Protein AF-A0A2S9GPE0-F1 (afdb_monomer)

Foldseek 3Di:
DADPDDRAAEAEAAQQLPDDPVRLVVCLVCLQPPDPRYHYHYHWPDLDCNSHPPSSSVSDDDDDDDDDPPVVVPD

pLDDT: mean 92.06, std 6.0, range [61.47, 96.56]

Secondary structure (DSSP, 8-state):
---SSSS-EEEEES-GGG--HHHHHHHHHHHHSPPTTEEEEE--S--STTTS-HHHHTTSPP---PPPPHHHH--

Sequence (75 aa):
RRPGTGRWQIVVIEDADRLTEGAANALLKVVEEPPPSTVFLLCAPSVDPEDISITLRSRCRHVALVTPPVDAIAR

Mean predicted aligned error: 4.25 Å

Nearest PDB structures (foldseek):
  1a5t-assembly1_A-2  TM=8.696E-01  e=7.289E-04  Escherichia coli K-12
  3glg-assembly2_H  TM=8.811E-01  e=2.025E-03  Escherichia coli K-12
  3glf-assembly2_G  TM=8.788E-01  e=3.262E-03  Escherichia coli K-12
  2gno-assembly1_A  TM=8.599E-01  e=1.460E-02  Thermotoga maritima MSB8
  3glh-assembly3_L  TM=8.209E-01  e=8.467E-03  Escherichia coli K-12

Solvent-accessible surface area (backbone atoms only — not comparable to full-atom values): 4854 Å² total; per-residue (Å²): 109,76,49,94,60,76,84,54,35,77,47,77,38,77,60,46,45,74,48,50,71,69,55,50,58,64,44,42,65,48,62,76,60,49,47,69,56,50,46,81,46,76,33,51,100,56,86,45,70,88,39,32,56,63,75,54,55,75,67,49,87,86,78,87,86,70,84,74,56,70,82,79,66,76,119

Radius of gyration: 15.06 Å; Cα contacts (8 Å, |Δi|>4): 78; chains: 1; bounding box: 33×43×31 Å

Structure (mmCIF, N/CA/C/O backbone):
data_AF-A0A2S9GPE0-F1
#
_entry.id   AF-A0A2S9GPE0-F1
#
loop_
_atom_sit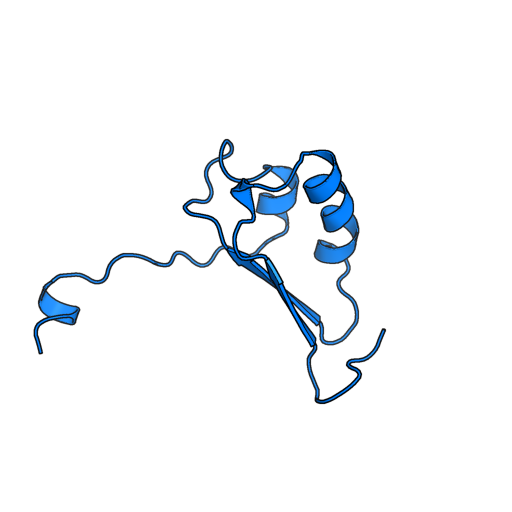e.group_PDB
_atom_site.id
_atom_site.type_symbol
_atom_site.label_atom_id
_atom_site.label_alt_id
_atom_site.label_comp_id
_atom_site.label_asym_id
_atom_site.label_entity_id
_atom_site.label_seq_id
_atom_site.pdbx_PDB_ins_code
_atom_site.Cartn_x
_atom_site.Cartn_y
_atom_site.Cartn_z
_atom_site.occupancy
_atom_site.B_iso_or_equiv
_atom_site.auth_seq_id
_atom_site.auth_comp_id
_atom_site.auth_asym_id
_atom_site.auth_atom_id
_atom_site.pdbx_PDB_model_num
ATOM 1 N N . ARG A 1 1 ? -12.689 7.777 12.966 1.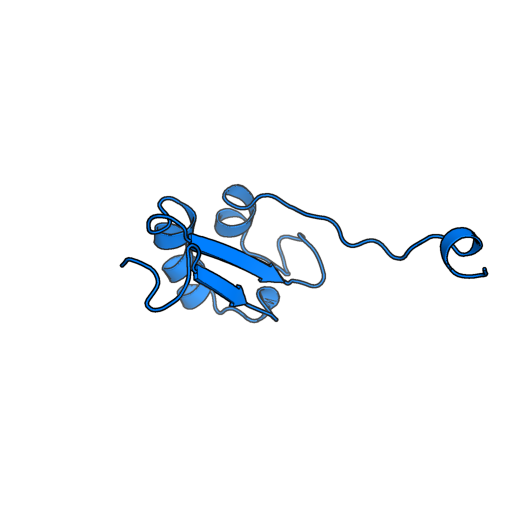00 65.31 1 ARG A N 1
ATOM 2 C CA . ARG A 1 1 ? -14.157 7.691 12.744 1.00 65.31 1 ARG A CA 1
ATOM 3 C C . ARG A 1 1 ? -14.511 6.200 12.749 1.00 65.31 1 ARG A C 1
ATOM 5 O O . ARG A 1 1 ? -13.681 5.444 12.268 1.00 65.31 1 ARG A O 1
ATOM 12 N N . ARG A 1 2 ? -15.621 5.757 13.359 1.00 74.19 2 ARG A N 1
ATOM 13 C CA . ARG A 1 2 ? -16.037 4.338 13.283 1.00 74.19 2 ARG A CA 1
ATOM 14 C C . ARG A 1 2 ? -16.667 4.059 11.907 1.00 74.19 2 ARG A C 1
ATOM 16 O O . ARG A 1 2 ? -17.205 5.013 11.337 1.00 74.19 2 ARG A O 1
ATOM 23 N N . PRO A 1 3 ? -16.610 2.819 11.386 1.00 83.00 3 PRO A N 1
ATOM 24 C CA . PRO A 1 3 ? -17.254 2.474 10.120 1.00 83.00 3 PRO A CA 1
ATOM 25 C C . PRO A 1 3 ? -18.742 2.843 10.145 1.00 83.00 3 PRO A C 1
ATOM 27 O O . PRO A 1 3 ? -19.424 2.582 11.136 1.00 83.00 3 PRO A O 1
ATOM 30 N N . GLY A 1 4 ? -19.240 3.470 9.074 1.00 81.62 4 GLY A N 1
ATOM 31 C CA . GLY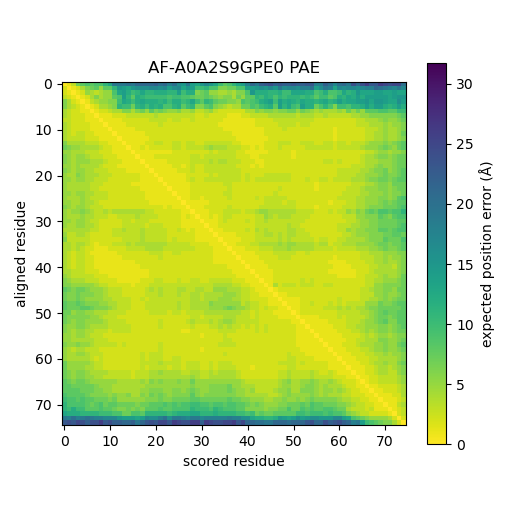 A 1 4 ? -20.661 3.831 8.960 1.00 81.62 4 GLY A CA 1
ATOM 32 C C . GLY A 1 4 ? -21.574 2.606 8.853 1.00 81.62 4 GLY A C 1
ATOM 33 O O . GLY A 1 4 ? -22.709 2.635 9.318 1.00 81.62 4 GLY A O 1
ATOM 34 N N . THR A 1 5 ? -21.047 1.513 8.296 1.00 86.06 5 THR A N 1
ATOM 35 C CA . THR A 1 5 ? -21.690 0.200 8.198 1.00 86.06 5 THR A CA 1
ATOM 36 C C . THR A 1 5 ? -20.648 -0.897 8.407 1.00 86.06 5 THR A C 1
ATOM 38 O O . THR A 1 5 ? -19.522 -0.774 7.926 1.00 86.06 5 THR A O 1
ATOM 41 N N . GLY A 1 6 ? -21.023 -1.992 9.072 1.00 87.94 6 GLY A N 1
ATOM 42 C CA . GLY A 1 6 ? -20.139 -3.143 9.285 1.00 87.94 6 GLY A CA 1
ATOM 43 C C . GLY A 1 6 ? -19.113 -2.957 10.409 1.00 87.94 6 GLY A C 1
ATOM 44 O O . GLY A 1 6 ? -19.146 -1.989 11.166 1.00 87.94 6 GLY A O 1
ATOM 45 N N . ARG A 1 7 ? -18.217 -3.943 10.555 1.00 93.19 7 ARG A N 1
ATOM 46 C CA . ARG A 1 7 ? -17.188 -3.961 11.615 1.00 93.19 7 ARG A CA 1
ATOM 47 C C . ARG A 1 7 ? -15.885 -3.276 11.208 1.00 93.19 7 ARG A C 1
ATOM 49 O O . ARG A 1 7 ? -15.186 -2.783 12.083 1.00 93.19 7 ARG A O 1
ATOM 56 N N . TRP A 1 8 ? -15.576 -3.252 9.913 1.00 95.06 8 TRP A N 1
ATOM 57 C CA . TRP A 1 8 ? -14.319 -2.748 9.362 1.00 95.06 8 TRP A CA 1
ATOM 58 C C . TRP A 1 8 ? -14.581 -1.745 8.243 1.00 95.06 8 TRP A C 1
ATOM 60 O O . TRP A 1 8 ? -15.530 -1.905 7.478 1.00 95.06 8 TRP A O 1
ATOM 70 N N . GLN A 1 9 ? -13.717 -0.739 8.134 1.00 94.62 9 GLN A N 1
ATOM 71 C CA . GLN A 1 9 ? -13.633 0.157 6.987 1.00 94.62 9 GLN A CA 1
ATOM 72 C C . GLN A 1 9 ? -12.376 -0.194 6.189 1.00 94.62 9 GLN A C 1
ATOM 74 O O . GLN A 1 9 ? -11.287 -0.264 6.751 1.00 94.62 9 GLN A O 1
ATOM 79 N N . ILE A 1 10 ? -12.516 -0.399 4.884 1.00 94.69 10 ILE A N 1
ATOM 80 C CA . ILE A 1 10 ? -11.380 -0.656 3.996 1.00 94.69 10 ILE A CA 1
ATOM 81 C C . ILE A 1 10 ? -11.295 0.504 3.010 1.00 94.69 10 ILE A C 1
ATOM 83 O O . ILE A 1 10 ? -12.290 0.847 2.373 1.00 94.69 10 ILE A O 1
ATOM 87 N N . VAL A 1 11 ? -10.124 1.128 2.922 1.00 95.12 11 VAL A N 1
ATOM 88 C CA . VAL A 1 11 ? -9.818 2.182 1.951 1.00 95.12 11 VAL A CA 1
ATOM 89 C C . VAL A 1 11 ? -8.863 1.593 0.925 1.00 95.12 11 VAL A C 1
ATOM 91 O O . VAL A 1 11 ? -7.748 1.215 1.280 1.00 95.12 11 VAL A O 1
ATOM 94 N N . VAL A 1 12 ? -9.313 1.496 -0.324 1.00 96.56 12 VAL A N 1
ATOM 95 C CA . VAL A 1 12 ? -8.519 0.965 -1.437 1.00 96.56 12 VAL A CA 1
ATOM 96 C C . VAL A 1 12 ? -8.005 2.126 -2.279 1.00 96.56 12 VAL A C 1
ATOM 98 O O . VAL A 1 12 ? -8.774 3.009 -2.655 1.00 96.56 12 VAL A O 1
ATOM 101 N N . ILE A 1 13 ? -6.706 2.118 -2.554 1.00 95.81 13 ILE A N 1
ATOM 102 C CA . ILE A 1 13 ? -6.029 3.031 -3.472 1.00 95.81 13 ILE A CA 1
ATOM 103 C C . ILE A 1 13 ? -5.462 2.156 -4.587 1.00 95.81 13 ILE A C 1
ATOM 105 O O . ILE A 1 13 ? -4.503 1.427 -4.354 1.00 95.81 13 ILE A O 1
ATOM 109 N N . GLU A 1 14 ? -6.101 2.179 -5.757 1.00 95.94 14 GLU A N 1
ATOM 110 C CA . GLU A 1 14 ? -5.804 1.247 -6.856 1.00 95.94 14 GLU A CA 1
ATOM 111 C C . GLU A 1 14 ? -4.488 1.559 -7.586 1.00 95.94 14 GLU A C 1
ATOM 113 O O . GLU A 1 14 ? -3.771 0.629 -7.938 1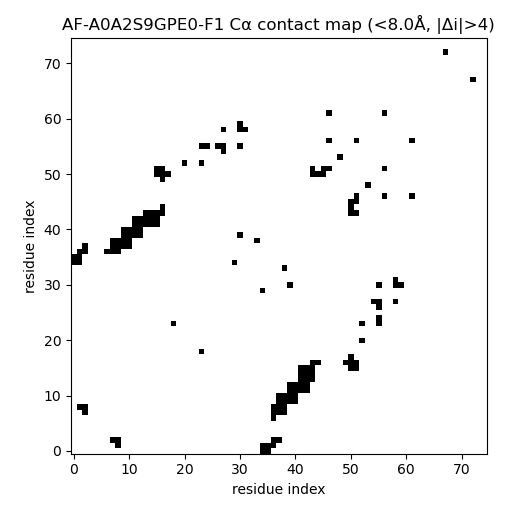.00 95.94 14 GLU A O 1
ATOM 118 N N . ASP A 1 15 ? -4.146 2.843 -7.730 1.00 94.88 15 ASP A N 1
ATOM 119 C CA . ASP A 1 15 ? -2.935 3.313 -8.419 1.00 94.88 15 ASP A CA 1
ATOM 120 C C . ASP A 1 15 ? -2.065 4.156 -7.463 1.00 94.88 15 ASP A C 1
ATOM 122 O O . ASP A 1 15 ? -2.009 5.389 -7.549 1.00 94.88 15 ASP A O 1
ATOM 126 N N . ALA A 1 16 ? -1.436 3.523 -6.472 1.00 95.25 16 ALA A N 1
ATOM 127 C CA . ALA A 1 16 ? -0.623 4.227 -5.476 1.00 95.25 16 ALA A CA 1
ATOM 128 C C . ALA A 1 16 ? 0.659 4.846 -6.068 1.00 95.25 16 ALA A C 1
ATOM 130 O O . ALA A 1 16 ? 1.183 5.804 -5.500 1.00 95.25 16 ALA A O 1
ATOM 131 N N . ASP A 1 17 ? 1.116 4.360 -7.219 1.00 94.94 17 ASP A N 1
ATOM 132 C CA . ASP A 1 17 ? 2.221 4.915 -8.009 1.00 94.94 17 ASP A CA 1
ATOM 133 C C . ASP A 1 17 ? 1.900 6.254 -8.664 1.00 94.94 17 ASP A C 1
ATOM 135 O O . ASP A 1 17 ? 2.781 7.077 -8.909 1.00 94.94 17 ASP A O 1
ATOM 139 N N . ARG A 1 18 ? 0.614 6.542 -8.854 1.00 95.56 18 ARG A N 1
ATOM 140 C CA . ARG A 1 18 ? 0.149 7.806 -9.432 1.00 95.56 18 ARG A CA 1
ATOM 141 C C . ARG A 1 18 ? -0.102 8.882 -8.383 1.00 95.56 18 ARG A C 1
ATOM 143 O O . ARG A 1 18 ? -0.550 9.982 -8.720 1.00 95.56 18 ARG A O 1
ATOM 150 N N . LEU A 1 19 ? 0.161 8.590 -7.109 1.00 94.69 19 LEU A N 1
ATOM 151 C CA . LEU A 1 19 ? 0.076 9.584 -6.049 1.00 94.69 19 LEU A CA 1
ATOM 152 C C . LEU A 1 19 ? 1.120 10.675 -6.282 1.00 94.69 19 LEU A C 1
ATOM 154 O O . LEU A 1 19 ? 2.312 10.419 -6.421 1.00 94.69 19 LEU A O 1
ATOM 158 N N . THR A 1 20 ? 0.672 11.926 -6.243 1.00 94.38 20 THR A N 1
ATOM 159 C CA . THR A 1 20 ? 1.607 13.044 -6.126 1.00 94.38 20 THR A CA 1
ATOM 160 C C . THR A 1 20 ? 2.348 12.957 -4.792 1.00 94.38 20 THR A C 1
ATOM 162 O O . THR A 1 20 ? 1.832 12.404 -3.816 1.00 94.38 20 THR A O 1
ATOM 165 N N . GLU A 1 21 ? 3.527 13.572 -4.704 1.00 91.69 21 GLU A N 1
ATOM 166 C CA . GLU A 1 21 ? 4.299 13.618 -3.456 1.00 91.69 21 GLU A CA 1
ATOM 167 C C . GLU A 1 21 ? 3.464 14.165 -2.281 1.00 91.69 21 GLU A C 1
ATOM 169 O O . GLU A 1 21 ? 3.453 13.600 -1.187 1.00 91.69 21 GLU A O 1
ATOM 174 N N . GLY A 1 22 ? 2.687 15.227 -2.523 1.00 93.75 22 GLY A N 1
ATOM 175 C CA . GLY A 1 22 ? 1.786 15.800 -1.523 1.00 93.75 22 GLY A CA 1
ATOM 176 C C . GLY A 1 22 ? 0.694 14.826 -1.068 1.00 93.75 22 GLY A C 1
ATOM 177 O O . GLY A 1 22 ? 0.402 14.753 0.126 1.00 93.75 22 GLY A O 1
ATOM 178 N N . ALA A 1 23 ? 0.121 14.045 -1.990 1.00 93.88 23 ALA A N 1
ATOM 179 C CA . ALA A 1 23 ? -0.882 13.037 -1.657 1.00 93.88 23 ALA A CA 1
ATOM 180 C C . ALA A 1 23 ? -0.274 11.878 -0.850 1.00 93.88 23 ALA A C 1
ATOM 182 O O . ALA A 1 23 ? -0.835 11.491 0.176 1.00 93.88 23 ALA A O 1
ATOM 183 N N . ALA A 1 24 ? 0.900 11.379 -1.249 1.00 93.75 24 ALA A N 1
ATOM 184 C CA . ALA A 1 24 ? 1.621 10.345 -0.510 1.00 93.75 24 ALA A CA 1
ATOM 185 C C . ALA A 1 24 ? 1.974 10.807 0.916 1.00 93.75 24 ALA A C 1
ATOM 187 O O . ALA A 1 24 ? 1.725 10.086 1.882 1.00 93.75 24 ALA A O 1
ATOM 188 N N . ASN A 1 25 ? 2.469 12.040 1.066 1.00 93.25 25 ASN A N 1
ATOM 189 C CA . ASN A 1 25 ? 2.793 12.621 2.370 1.00 93.25 25 ASN A CA 1
ATOM 190 C C . ASN A 1 25 ? 1.552 12.812 3.255 1.00 93.25 25 ASN A C 1
ATOM 192 O O . ASN A 1 25 ? 1.609 12.554 4.458 1.00 93.25 25 ASN A O 1
ATOM 196 N N . ALA A 1 26 ? 0.415 13.209 2.678 1.00 93.19 26 ALA A N 1
ATOM 197 C CA . ALA A 1 26 ? -0.841 13.337 3.416 1.00 93.19 26 ALA A CA 1
ATOM 198 C C . ALA A 1 26 ? -1.341 11.991 3.973 1.00 93.19 26 ALA A C 1
ATOM 200 O O . ALA A 1 26 ? -1.951 11.955 5.045 1.00 93.19 26 ALA A O 1
ATOM 201 N N . LEU A 1 27 ? -1.058 10.882 3.280 1.00 94.44 27 LEU A N 1
ATOM 202 C CA . LEU A 1 27 ? -1.420 9.537 3.730 1.00 94.44 27 LEU A CA 1
ATOM 203 C C . LEU A 1 27 ? -0.553 9.033 4.887 1.00 94.44 27 LEU A C 1
ATOM 205 O O . LEU A 1 27 ? -1.044 8.227 5.677 1.00 94.44 27 LEU A O 1
ATOM 209 N N . LEU A 1 28 ? 0.688 9.517 5.037 1.00 94.94 28 LEU A N 1
ATOM 210 C CA . LEU A 1 28 ? 1.635 9.016 6.046 1.00 94.94 28 LEU A CA 1
ATOM 211 C C . LEU A 1 28 ? 1.030 8.986 7.447 1.00 94.94 28 LEU A C 1
ATOM 213 O O . LEU A 1 28 ? 1.036 7.942 8.094 1.00 94.94 28 LEU A O 1
ATOM 217 N N . LYS A 1 29 ? 0.435 10.103 7.877 1.00 91.00 29 LYS A N 1
ATOM 218 C CA . LYS A 1 29 ? -0.155 10.216 9.215 1.00 91.00 29 LYS A CA 1
ATOM 219 C C . LYS A 1 29 ? -1.247 9.171 9.455 1.00 91.00 29 LYS A C 1
ATOM 221 O O . LYS A 1 29 ? -1.378 8.645 10.553 1.00 91.00 29 LYS A O 1
ATOM 226 N N . VAL A 1 30 ? -2.053 8.891 8.434 1.00 91.88 30 VAL A N 1
ATOM 227 C CA . VAL A 1 30 ? -3.201 7.987 8.560 1.00 91.88 30 VAL A CA 1
ATOM 228 C C . VAL A 1 30 ? -2.769 6.522 8.476 1.00 91.88 30 VAL A C 1
ATOM 230 O O . VAL A 1 30 ? -3.407 5.672 9.084 1.00 91.88 30 VAL A O 1
ATOM 233 N N . VAL A 1 31 ? -1.684 6.215 7.763 1.00 93.88 31 VAL A N 1
ATOM 234 C CA . VAL A 1 31 ? -1.111 4.861 7.720 1.00 93.88 31 VAL A CA 1
ATOM 235 C C . VAL A 1 31 ? -0.355 4.523 9.012 1.00 93.88 31 VAL A C 1
ATOM 237 O O . VAL A 1 31 ? -0.407 3.375 9.443 1.00 93.88 31 VAL A O 1
ATOM 240 N N . GLU A 1 32 ? 0.309 5.495 9.651 1.00 93.94 32 GLU A N 1
ATOM 241 C CA . GLU A 1 32 ? 0.988 5.295 10.947 1.00 93.94 32 GLU A CA 1
ATOM 242 C C . GLU A 1 32 ? 0.010 5.004 12.089 1.00 93.94 32 GLU A C 1
ATOM 244 O O . GLU A 1 32 ? 0.224 4.087 12.880 1.00 93.94 32 GLU A O 1
ATOM 249 N N . GLU A 1 33 ? -1.072 5.776 12.170 1.00 93.94 33 GLU A N 1
ATOM 250 C CA . GLU A 1 33 ? -2.083 5.657 13.220 1.00 93.94 33 GLU A CA 1
ATOM 251 C C . GLU A 1 33 ? -3.476 5.561 12.582 1.00 93.94 33 GLU A C 1
ATOM 253 O O . GLU A 1 33 ? -4.257 6.524 12.602 1.00 93.94 33 GLU A O 1
ATOM 258 N N . PRO A 1 34 ? -3.812 4.409 11.969 1.00 93.00 34 PRO A N 1
ATOM 259 C CA . PRO A 1 34 ? -5.081 4.259 11.282 1.00 93.00 34 PRO A CA 1
ATOM 260 C C . PRO A 1 34 ? -6.243 4.375 12.270 1.00 93.00 34 PRO A C 1
ATOM 262 O O . PRO A 1 34 ? -6.150 3.924 13.418 1.00 93.00 34 PRO A O 1
ATOM 265 N N . PRO A 1 35 ? -7.390 4.938 11.843 1.00 92.62 35 PRO A N 1
ATOM 266 C CA . PRO A 1 35 ? -8.578 4.939 12.676 1.00 92.62 35 PRO A CA 1
ATOM 267 C C . PRO A 1 35 ? -8.950 3.509 13.105 1.00 92.62 35 PRO A C 1
ATOM 269 O O . PRO A 1 35 ? -8.713 2.556 12.358 1.00 92.62 35 PRO A O 1
ATOM 272 N N . PRO A 1 36 ? -9.593 3.330 14.273 1.00 92.75 36 PRO A N 1
ATOM 273 C CA . PRO A 1 36 ? -9.954 2.005 14.757 1.00 92.75 36 PRO A CA 1
ATOM 274 C C . PRO A 1 36 ? -10.740 1.205 13.718 1.00 92.75 36 PRO A C 1
ATOM 276 O O . PRO A 1 36 ? -11.675 1.723 13.109 1.00 92.75 36 PRO A O 1
ATOM 279 N N . SER A 1 37 ? -10.388 -0.072 13.565 1.00 93.94 37 SER A N 1
ATOM 280 C CA . SER A 1 37 ? -11.017 -0.984 12.598 1.00 93.94 37 SER A CA 1
ATOM 281 C C . SER A 1 37 ? -10.932 -0.508 11.137 1.00 93.94 37 SER A C 1
ATOM 283 O O . SER A 1 37 ? -11.869 -0.710 10.364 1.00 93.94 37 SER A O 1
ATOM 285 N N . THR A 1 38 ? -9.826 0.140 10.756 1.00 94.69 38 THR A N 1
ATOM 286 C CA . THR A 1 38 ? 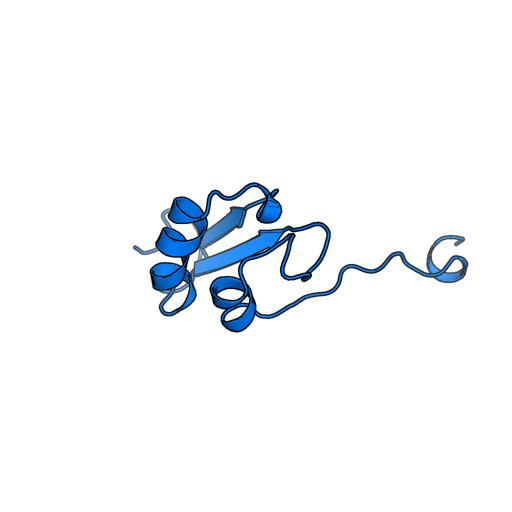-9.580 0.595 9.378 1.00 94.69 38 THR A CA 1
ATOM 287 C C . THR A 1 38 ? -8.374 -0.111 8.772 1.00 94.69 38 THR A C 1
ATOM 289 O O . THR A 1 38 ? -7.343 -0.244 9.425 1.00 94.69 38 THR A O 1
ATOM 292 N N . VAL A 1 39 ? -8.501 -0.536 7.516 1.00 94.75 39 VAL A N 1
ATOM 293 C CA . VAL A 1 39 ? -7.407 -1.085 6.707 1.00 94.75 39 VAL A CA 1
ATOM 294 C C . VAL A 1 39 ? -7.211 -0.201 5.480 1.00 94.75 39 VAL A C 1
ATOM 296 O O . VAL A 1 39 ? -8.177 0.117 4.788 1.00 94.75 39 VAL A O 1
ATOM 299 N N . PHE A 1 40 ? -5.963 0.168 5.206 1.00 96.06 40 PHE A N 1
ATOM 300 C CA . PHE A 1 40 ? -5.561 0.805 3.954 1.00 96.06 40 PHE A CA 1
ATOM 301 C C . PHE A 1 40 ? -4.926 -0.251 3.055 1.00 96.06 40 PHE A C 1
ATOM 303 O O . PHE A 1 40 ? -3.967 -0.907 3.459 1.00 96.06 40 PHE A O 1
ATOM 310 N N . LEU A 1 41 ? -5.473 -0.419 1.854 1.00 96.56 41 LEU A N 1
ATOM 311 C CA . LEU A 1 41 ? -4.933 -1.292 0.822 1.00 96.56 41 LEU A CA 1
ATOM 312 C C . LEU A 1 41 ? -4.423 -0.418 -0.320 1.00 96.56 41 LEU A C 1
ATOM 314 O O . LEU A 1 41 ? -5.207 0.265 -0.974 1.00 96.56 41 LEU A O 1
ATOM 318 N N . LEU A 1 42 ? -3.108 -0.426 -0.517 1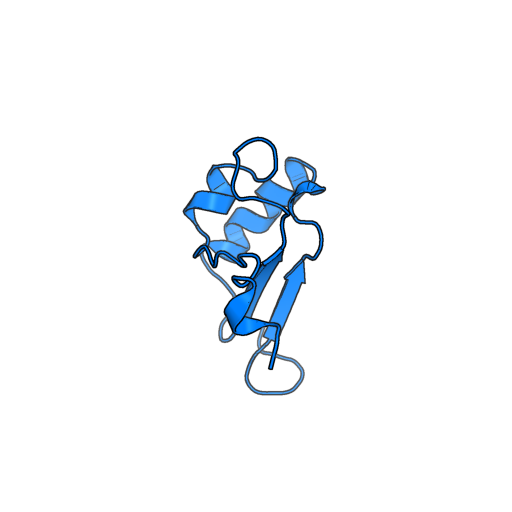.00 95.94 42 LEU A N 1
ATOM 319 C CA . LEU A 1 42 ? -2.436 0.323 -1.568 1.00 95.94 42 LEU A CA 1
ATOM 320 C C . LEU A 1 42 ? -1.978 -0.670 -2.626 1.00 95.94 42 LEU A C 1
ATOM 322 O O . LEU A 1 42 ? -1.243 -1.609 -2.314 1.00 95.94 42 LEU A O 1
ATOM 326 N N . CYS A 1 43 ? -2.421 -0.455 -3.853 1.00 96.00 43 CYS A N 1
ATOM 327 C CA . CYS A 1 43 ? -2.041 -1.239 -5.012 1.00 96.00 43 CYS A CA 1
ATOM 328 C C . CYS A 1 43 ? -1.043 -0.423 -5.836 1.00 96.00 43 CYS A C 1
ATOM 330 O O . CYS A 1 43 ? -1.230 0.770 -6.045 1.00 96.00 43 CYS A O 1
ATOM 332 N N . ALA A 1 44 ? 0.038 -1.066 -6.249 1.00 94.75 44 ALA A N 1
ATOM 333 C CA . ALA A 1 44 ? 1.061 -0.508 -7.120 1.00 94.75 44 ALA A CA 1
ATOM 334 C C . ALA A 1 44 ? 1.630 -1.664 -7.957 1.00 94.75 44 ALA A C 1
ATOM 336 O O . ALA A 1 44 ? 1.588 -2.815 -7.499 1.00 94.75 44 ALA A O 1
ATOM 337 N N . PRO A 1 45 ? 2.161 -1.397 -9.160 1.00 93.75 45 PRO A N 1
ATOM 338 C CA . PRO A 1 45 ? 2.763 -2.432 -9.998 1.00 93.75 45 PRO A CA 1
ATOM 339 C C . PRO A 1 45 ? 3.994 -3.077 -9.341 1.00 93.75 45 PRO A C 1
ATOM 341 O O . PRO A 1 45 ? 4.277 -4.251 -9.581 1.00 93.75 45 PRO A O 1
ATOM 344 N N . SER A 1 46 ? 4.703 -2.339 -8.482 1.00 92.81 46 SER A N 1
ATOM 345 C CA . SER A 1 46 ? 5.864 -2.822 -7.740 1.00 92.81 46 SER A CA 1
ATOM 346 C C . SER A 1 46 ? 6.013 -2.118 -6.378 1.00 92.81 46 SER A C 1
ATOM 348 O O . SER A 1 46 ? 5.202 -1.278 -5.989 1.00 92.81 46 SER A O 1
ATOM 350 N N . VAL A 1 47 ? 7.061 -2.480 -5.628 1.00 91.62 47 VAL A N 1
ATOM 351 C CA . VAL A 1 47 ? 7.497 -1.780 -4.402 1.00 91.62 47 VAL A CA 1
ATOM 352 C C . VAL A 1 47 ? 8.783 -0.973 -4.623 1.00 91.62 47 VAL A C 1
ATOM 354 O O . VAL A 1 47 ? 9.486 -0.645 -3.652 1.00 91.62 47 VAL A O 1
ATOM 357 N N . ASP A 1 48 ? 9.128 -0.711 -5.885 1.00 93.38 48 ASP A N 1
ATOM 358 C CA . ASP A 1 48 ? 10.306 0.062 -6.246 1.00 93.38 48 ASP A CA 1
ATOM 359 C C . ASP A 1 48 ? 10.153 1.525 -5.811 1.00 93.38 48 ASP A C 1
ATOM 361 O O . ASP A 1 48 ? 9.044 2.062 -5.810 1.00 93.38 48 ASP A O 1
ATOM 365 N N . PRO A 1 49 ? 11.250 2.199 -5.421 1.00 89.69 49 PRO A N 1
ATOM 366 C CA . PRO A 1 49 ? 11.194 3.590 -4.970 1.00 89.69 49 PRO A CA 1
ATOM 367 C C . PRO A 1 49 ? 10.660 4.589 -6.007 1.00 89.69 49 PRO A C 1
ATOM 369 O O . PRO A 1 49 ? 10.295 5.698 -5.624 1.00 89.69 49 PRO A O 1
ATOM 372 N N . GLU A 1 50 ? 10.655 4.220 -7.292 1.00 90.75 50 GLU A N 1
ATOM 373 C CA . GLU A 1 50 ? 10.088 5.022 -8.384 1.00 90.75 50 GLU A CA 1
ATOM 374 C C . GLU A 1 50 ? 8.556 4.917 -8.443 1.00 90.75 50 GLU A C 1
ATOM 376 O O . GLU A 1 50 ? 7.897 5.909 -8.739 1.00 90.75 50 GLU A O 1
ATOM 381 N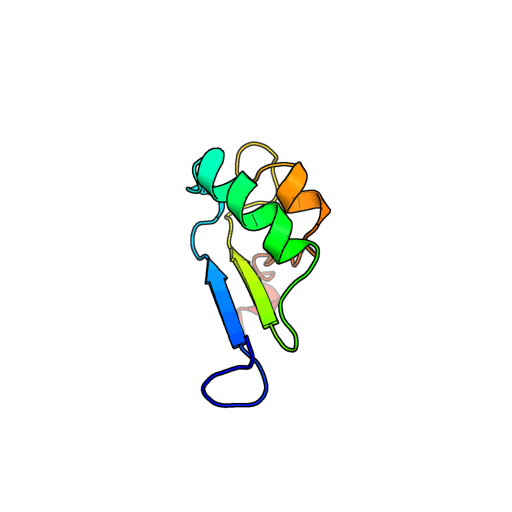 N . ASP A 1 51 ? 8.000 3.756 -8.079 1.00 90.31 51 ASP A N 1
ATOM 382 C CA . ASP A 1 51 ? 6.556 3.489 -8.076 1.00 90.31 51 ASP A CA 1
ATOM 383 C C . ASP A 1 51 ? 5.911 3.777 -6.717 1.00 90.31 51 ASP A C 1
ATOM 385 O O . ASP A 1 51 ? 4.705 3.942 -6.616 1.00 90.31 51 ASP A O 1
ATOM 389 N N . ILE A 1 52 ? 6.662 3.802 -5.617 1.00 93.00 52 ILE A N 1
ATOM 390 C CA . ILE A 1 52 ? 6.088 4.134 -4.312 1.00 93.00 52 ILE A CA 1
ATOM 391 C C . ILE A 1 52 ? 7.100 4.834 -3.416 1.00 93.00 52 ILE A C 1
ATOM 393 O O . ILE A 1 52 ? 8.232 4.387 -3.225 1.00 93.00 52 ILE A O 1
ATOM 397 N N . SER A 1 53 ? 6.655 5.921 -2.780 1.00 93.12 53 SER A N 1
ATOM 398 C CA . SER A 1 53 ? 7.481 6.657 -1.825 1.00 93.12 53 SER A CA 1
ATOM 399 C C . SER A 1 53 ? 8.030 5.734 -0.734 1.00 93.12 53 SER A C 1
ATOM 401 O O . SER A 1 53 ? 7.286 5.011 -0.063 1.00 93.12 53 SER A O 1
ATOM 403 N N . ILE A 1 54 ? 9.341 5.822 -0.497 1.00 94.06 54 ILE A N 1
ATOM 404 C CA . ILE A 1 54 ? 10.070 5.020 0.495 1.00 94.06 54 ILE A CA 1
ATOM 405 C C . ILE A 1 54 ? 9.450 5.157 1.894 1.00 94.06 54 ILE A C 1
ATOM 407 O O . ILE A 1 54 ? 9.40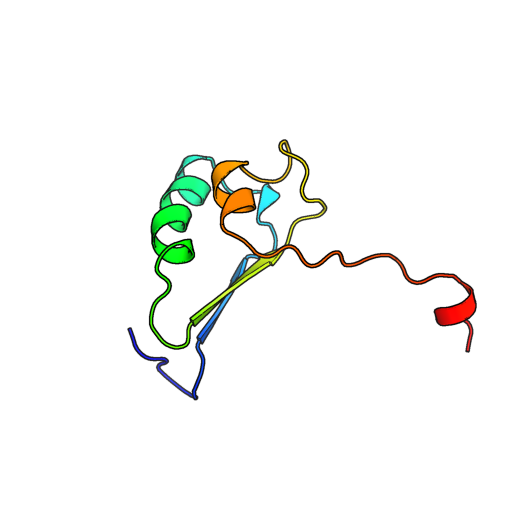5 4.182 2.650 1.00 94.06 54 ILE A O 1
ATOM 411 N N . THR A 1 55 ? 8.956 6.347 2.249 1.00 94.06 55 THR A N 1
ATOM 412 C CA . THR A 1 55 ? 8.382 6.619 3.575 1.00 94.06 55 THR A CA 1
ATOM 413 C C . THR A 1 55 ? 7.024 5.959 3.769 1.00 94.06 55 THR A C 1
ATOM 415 O O . THR A 1 55 ? 6.744 5.468 4.863 1.00 94.06 55 THR A O 1
ATOM 418 N N . LEU A 1 56 ? 6.199 5.910 2.722 1.00 93.75 56 LEU A N 1
ATOM 419 C CA . LEU A 1 56 ? 4.911 5.220 2.741 1.00 93.75 56 LEU A CA 1
ATOM 420 C C . LEU A 1 56 ? 5.132 3.705 2.717 1.00 93.75 56 LEU A C 1
ATOM 422 O O . LEU A 1 56 ? 4.565 2.969 3.527 1.00 93.75 56 LEU A O 1
ATOM 426 N N . ARG A 1 57 ? 6.056 3.257 1.861 1.00 93.50 57 ARG A N 1
ATOM 427 C CA . ARG A 1 57 ? 6.484 1.864 1.739 1.00 93.50 57 ARG A CA 1
ATOM 428 C C . ARG A 1 57 ? 6.944 1.277 3.071 1.00 93.50 57 ARG A C 1
ATOM 430 O O . ARG A 1 57 ? 6.573 0.148 3.377 1.00 93.50 57 ARG A O 1
ATOM 437 N N . SER A 1 58 ? 7.731 2.006 3.863 1.00 94.81 58 SER A N 1
ATOM 438 C CA . SER A 1 58 ? 8.276 1.504 5.135 1.00 94.81 58 SER A CA 1
ATOM 439 C C . SER A 1 58 ? 7.237 1.331 6.249 1.00 94.81 58 SER A C 1
ATOM 441 O O . SER A 1 58 ? 7.510 0.638 7.226 1.00 94.81 58 SER A O 1
ATOM 443 N N . ARG A 1 59 ? 6.050 1.929 6.100 1.00 95.12 59 ARG A N 1
ATOM 444 C CA . ARG A 1 59 ? 4.929 1.857 7.056 1.00 95.12 59 ARG A CA 1
ATOM 445 C C . ARG A 1 59 ? 3.843 0.874 6.636 1.00 95.12 59 ARG A C 1
ATOM 447 O O . ARG A 1 59 ? 2.901 0.639 7.386 1.00 95.12 59 ARG A O 1
ATOM 454 N N . CYS A 1 60 ? 3.971 0.297 5.446 1.00 94.12 60 CYS A N 1
ATOM 455 C CA . CYS A 1 60 ? 3.028 -0.673 4.917 1.00 94.12 60 CYS A CA 1
ATOM 456 C C . CYS A 1 60 ? 3.594 -2.089 5.025 1.00 94.12 60 CYS A C 1
ATOM 458 O O . CYS A 1 60 ? 4.785 -2.330 4.824 1.00 94.12 60 CYS A O 1
ATOM 460 N N . ARG A 1 61 ? 2.712 -3.061 5.268 1.00 94.88 61 ARG A N 1
ATOM 461 C CA . ARG A 1 61 ? 3.042 -4.470 5.054 1.00 94.88 61 ARG A CA 1
ATOM 462 C C . ARG A 1 61 ? 2.956 -4.772 3.561 1.00 94.88 61 ARG A C 1
ATOM 464 O O . ARG A 1 61 ? 1.908 -4.564 2.961 1.00 94.88 61 ARG A O 1
ATOM 471 N N . HIS A 1 62 ? 4.028 -5.299 2.973 1.00 93.81 62 HIS A N 1
ATOM 472 C CA . HIS A 1 62 ? 4.019 -5.684 1.558 1.00 93.81 62 HIS A CA 1
ATOM 473 C C . HIS A 1 62 ? 3.434 -7.077 1.369 1.00 93.81 62 HIS A C 1
ATOM 475 O O . HIS A 1 62 ? 3.792 -8.020 2.082 1.00 93.81 62 HIS A O 1
ATOM 481 N N . VAL A 1 63 ? 2.553 -7.189 0.381 1.00 94.88 63 VAL A N 1
ATOM 482 C CA . VAL A 1 63 ? 1.980 -8.445 -0.098 1.00 94.88 63 VAL A CA 1
ATOM 483 C C . VAL A 1 63 ? 2.305 -8.528 -1.582 1.00 94.88 63 VAL A C 1
ATOM 485 O O . VAL A 1 63 ? 1.740 -7.790 -2.381 1.00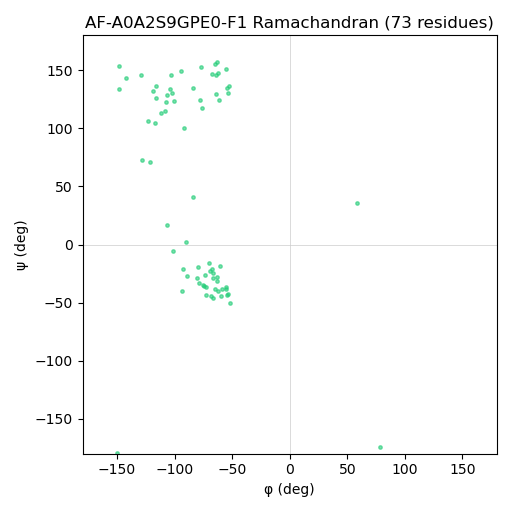 94.88 63 VAL A O 1
ATOM 488 N N . ALA A 1 64 ? 3.253 -9.390 -1.942 1.00 92.94 64 ALA A N 1
ATOM 489 C CA . ALA A 1 64 ? 3.625 -9.589 -3.335 1.00 92.94 64 ALA A CA 1
ATOM 490 C C . ALA A 1 64 ? 2.558 -10.440 -4.036 1.00 92.94 64 ALA A C 1
ATOM 492 O O . ALA A 1 64 ? 2.348 -11.599 -3.672 1.00 92.94 64 ALA A O 1
ATOM 493 N N . LEU A 1 65 ? 1.901 -9.867 -5.044 1.00 92.25 65 LEU A N 1
ATOM 494 C CA . LEU A 1 65 ? 1.054 -10.607 -5.973 1.00 92.25 65 LEU A CA 1
ATOM 495 C C . LEU A 1 65 ? 1.916 -11.031 -7.157 1.00 92.25 65 LEU A C 1
ATOM 497 O O . LEU A 1 65 ? 2.239 -10.233 -8.030 1.00 92.25 65 LEU A O 1
ATOM 501 N N . VAL A 1 66 ? 2.341 -12.290 -7.139 1.00 91.25 66 VAL A N 1
ATOM 502 C CA . VAL A 1 66 ? 3.191 -12.858 -8.187 1.00 91.25 66 VAL A CA 1
ATOM 503 C C . VAL A 1 66 ? 2.344 -13.571 -9.229 1.00 91.25 66 VAL A C 1
ATOM 505 O O . VAL A 1 66 ? 1.298 -14.139 -8.909 1.00 91.25 66 VAL A O 1
ATOM 508 N N . THR A 1 67 ? 2.813 -13.572 -10.477 1.00 91.56 67 THR A N 1
ATOM 509 C CA . THR A 1 67 ? 2.203 -14.412 -11.512 1.00 91.56 67 THR A CA 1
ATOM 510 C C . THR A 1 67 ? 2.346 -15.876 -11.084 1.00 91.56 67 THR A C 1
ATOM 512 O O . THR A 1 67 ? 3.468 -16.302 -10.792 1.00 91.56 67 THR A O 1
ATOM 515 N N . PRO A 1 68 ? 1.244 -16.643 -10.997 1.00 93.56 68 PRO A N 1
ATOM 516 C CA . PRO A 1 68 ? 1.326 -18.047 -10.628 1.00 93.56 68 PRO A CA 1
ATOM 517 C C . PRO A 1 68 ? 2.142 -18.827 -11.671 1.00 93.56 68 PRO A C 1
ATOM 519 O O . PRO A 1 68 ? 2.115 -18.482 -12.856 1.00 93.56 68 PRO A O 1
ATOM 522 N N . PRO A 1 69 ? 2.877 -19.874 -11.262 1.00 93.31 69 PRO A N 1
ATOM 523 C CA . PRO A 1 69 ? 3.605 -20.710 -12.207 1.00 93.31 69 PRO A CA 1
ATOM 524 C C . PRO A 1 69 ? 2.624 -21.459 -13.127 1.00 93.31 69 PRO A C 1
ATOM 526 O O . PRO A 1 69 ? 1.460 -21.667 -12.780 1.00 93.31 69 PRO A O 1
ATOM 529 N N . VAL A 1 70 ? 3.084 -21.843 -14.323 1.00 93.69 70 VAL A N 1
ATOM 530 C CA . VAL A 1 70 ? 2.226 -22.409 -15.387 1.00 93.69 70 VAL A CA 1
ATOM 531 C C . VAL A 1 70 ? 1.437 -23.635 -14.909 1.00 93.69 70 VAL A C 1
ATOM 533 O O . VAL A 1 70 ? 0.261 -23.790 -15.236 1.00 93.69 70 VAL A O 1
ATOM 536 N N . ASP A 1 71 ? 2.058 -24.479 -14.091 1.00 94.62 71 ASP A N 1
ATOM 537 C CA . ASP A 1 71 ? 1.463 -25.686 -13.509 1.00 94.62 71 ASP A CA 1
ATOM 538 C C . ASP A 1 71 ? 0.335 -25.399 -12.503 1.00 94.62 71 ASP A C 1
ATOM 540 O O . ASP A 1 71 ? -0.554 -26.233 -12.325 1.00 94.62 71 ASP A O 1
ATOM 544 N N . ALA A 1 72 ? 0.323 -24.218 -11.878 1.00 92.75 72 ALA A N 1
ATOM 545 C CA . ALA A 1 72 ? -0.762 -23.777 -11.002 1.00 92.75 72 ALA A CA 1
ATOM 546 C C . ALA A 1 72 ? -1.984 -23.242 -11.772 1.00 92.75 72 ALA A C 1
ATOM 548 O O . ALA A 1 72 ? -3.070 -23.174 -11.199 1.00 92.75 72 ALA A O 1
ATOM 549 N N . ILE A 1 73 ? -1.821 -22.868 -13.048 1.00 91.62 73 ILE A N 1
ATOM 550 C CA . ILE A 1 73 ? -2.891 -22.321 -13.902 1.00 91.62 73 ILE A CA 1
ATOM 551 C C . ILE A 1 73 ? -3.568 -23.429 -14.722 1.00 91.62 73 ILE A C 1
ATOM 553 O O . ILE A 1 73 ? -4.782 -23.411 -14.898 1.00 91.62 73 ILE A O 1
ATOM 557 N N . ALA A 1 74 ? -2.798 -24.391 -15.237 1.00 80.50 74 ALA A N 1
ATOM 558 C CA . ALA A 1 74 ? -3.237 -25.332 -16.271 1.00 80.50 74 ALA A CA 1
ATOM 559 C C . ALA A 1 74 ? -4.010 -26.575 -15.763 1.00 80.50 74 ALA A C 1
ATOM 561 O O . ALA A 1 74 ? -3.783 -27.675 -16.268 1.00 80.50 74 ALA A O 1
ATOM 562 N N . ARG A 1 75 ? -4.908 -26.427 -14.779 1.00 61.47 75 ARG A N 1
ATOM 563 C CA . ARG A 1 75 ? -5.810 -27.515 -14.342 1.00 61.47 75 ARG A CA 1
ATOM 564 C C . ARG A 1 75 ? -7.192 -27.428 -14.967 1.00 61.47 75 ARG A C 1
ATOM 566 O O . ARG A 1 75 ? -7.746 -26.311 -15.009 1.00 61.47 75 ARG A O 1
#